Protein AF-A0AAN9C3D7-F1 (afdb_monomer_lite)

Sequence (68 aa):
MARRRLSEAIRWQIIGMHATLASFKAIGRQLGYHYTVISRLVRKHRQTGAVKDRPQSGRPRVTSERED

Structure (mmCIF, N/CA/C/O backbone):
data_AF-A0AAN9C3D7-F1
#
_entry.id   AF-A0AAN9C3D7-F1
#
loop_
_atom_site.group_PDB
_atom_site.id
_atom_site.type_symbol
_atom_site.label_atom_id
_atom_site.label_alt_id
_atom_site.label_comp_id
_atom_site.label_asym_id
_atom_site.label_entity_id
_atom_site.label_seq_id
_atom_site.pdbx_PDB_ins_code
_atom_site.Cartn_x
_atom_site.Cartn_y
_atom_site.Cartn_z
_atom_site.occupancy
_atom_site.B_iso_or_equiv
_atom_site.auth_seq_id
_atom_site.auth_comp_id
_atom_site.auth_asym_id
_atom_site.auth_atom_id
_atom_site.pdbx_PDB_model_num
ATOM 1 N N . MET A 1 1 ? -8.307 -20.941 -7.626 1.00 42.19 1 MET A N 1
ATOM 2 C CA . MET A 1 1 ? -8.917 -19.594 -7.732 1.00 42.19 1 MET A CA 1
ATOM 3 C C . MET A 1 1 ? -7.860 -18.598 -8.189 1.00 42.19 1 MET A C 1
ATOM 5 O O . MET A 1 1 ? -6.845 -18.457 -7.514 1.00 42.19 1 MET A O 1
ATOM 9 N N . ALA A 1 2 ? -8.049 -17.949 -9.339 1.00 47.69 2 ALA A N 1
ATOM 10 C CA . ALA A 1 2 ? -7.121 -16.929 -9.822 1.00 47.69 2 ALA A CA 1
ATOM 11 C C . ALA A 1 2 ? -7.147 -15.711 -8.883 1.00 47.69 2 ALA A C 1
ATOM 13 O O . ALA A 1 2 ? -8.207 -15.167 -8.575 1.00 47.69 2 ALA A O 1
ATOM 14 N N . ARG A 1 3 ? -5.981 -15.286 -8.390 1.00 59.84 3 ARG A N 1
ATOM 15 C CA . ARG A 1 3 ? -5.872 -14.111 -7.517 1.00 59.84 3 ARG A CA 1
ATOM 16 C C . ARG A 1 3 ? -6.095 -12.862 -8.373 1.00 59.84 3 ARG A C 1
ATOM 18 O O . ARG A 1 3 ? -5.259 -12.556 -9.221 1.00 59.84 3 ARG A O 1
ATOM 25 N N . ARG A 1 4 ? -7.210 -12.151 -8.175 1.00 73.56 4 ARG A N 1
ATOM 26 C CA . ARG A 1 4 ? -7.508 -10.910 -8.911 1.00 73.56 4 ARG A CA 1
ATOM 27 C C . ARG A 1 4 ? -6.386 -9.899 -8.652 1.00 73.56 4 ARG A C 1
ATOM 29 O O . ARG A 1 4 ? -6.147 -9.524 -7.502 1.00 73.56 4 ARG A O 1
ATOM 36 N N . ARG A 1 5 ? -5.656 -9.503 -9.701 1.00 79.88 5 ARG A N 1
ATOM 37 C CA . ARG A 1 5 ? -4.624 -8.463 -9.585 1.00 79.88 5 ARG A CA 1
ATOM 38 C C . ARG A 1 5 ? -5.302 -7.133 -9.256 1.00 79.88 5 ARG A C 1
ATOM 40 O O . ARG A 1 5 ? -6.337 -6.806 -9.830 1.00 79.88 5 ARG A O 1
ATOM 47 N N . LEU A 1 6 ? -4.707 -6.370 -8.340 1.00 85.12 6 LEU A N 1
ATOM 48 C CA . LEU A 1 6 ? -5.108 -4.983 -8.101 1.00 85.12 6 LEU A CA 1
ATOM 49 C 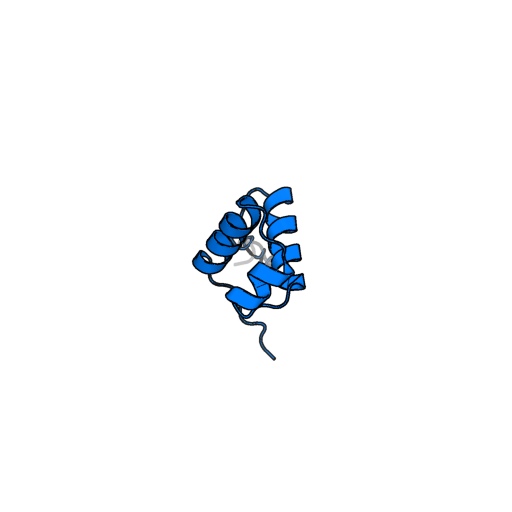C . LEU A 1 6 ? -4.743 -4.150 -9.324 1.00 85.12 6 LEU A C 1
ATOM 51 O O . LEU A 1 6 ? -3.589 -4.212 -9.768 1.00 85.12 6 LEU A O 1
ATOM 55 N N . SER A 1 7 ? -5.692 -3.357 -9.816 1.00 89.81 7 SER A N 1
ATOM 56 C CA . SER A 1 7 ? -5.405 -2.338 -10.823 1.00 89.81 7 SER A CA 1
ATOM 57 C C . SER A 1 7 ? -4.415 -1.315 -10.265 1.00 89.81 7 SER A C 1
ATOM 59 O O . SER A 1 7 ? -4.353 -1.086 -9.056 1.00 89.81 7 SER A O 1
ATOM 61 N N . GLU A 1 8 ? -3.617 -0.707 -11.139 1.00 90.44 8 GLU A N 1
ATOM 62 C CA . GLU A 1 8 ? -2.620 0.286 -10.726 1.00 90.44 8 GLU A CA 1
ATOM 63 C C . GLU A 1 8 ? -3.267 1.495 -10.031 1.00 90.44 8 GLU A C 1
ATOM 65 O O . GLU A 1 8 ? -2.769 1.939 -8.998 1.00 90.44 8 GLU A O 1
ATOM 70 N N . ALA A 1 9 ? -4.432 1.937 -10.516 1.00 91.69 9 ALA A N 1
ATOM 71 C CA . ALA A 1 9 ? -5.217 3.008 -9.904 1.00 91.69 9 ALA A CA 1
ATOM 72 C C . ALA A 1 9 ? -5.582 2.712 -8.438 1.00 91.69 9 ALA A C 1
ATOM 74 O O . ALA A 1 9 ? -5.336 3.538 -7.561 1.00 91.69 9 ALA A O 1
ATOM 75 N N . ILE A 1 10 ? -6.081 1.504 -8.141 1.00 92.62 10 ILE A N 1
ATOM 76 C CA . ILE A 1 10 ? -6.428 1.120 -6.763 1.00 92.62 10 ILE A CA 1
ATOM 77 C C . ILE A 1 10 ? -5.179 1.076 -5.881 1.00 92.62 10 ILE A C 1
ATOM 79 O O . ILE A 1 10 ? -5.228 1.435 -4.706 1.00 92.62 10 ILE A O 1
ATOM 83 N N . ARG A 1 11 ? -4.030 0.658 -6.421 1.00 93.94 11 ARG A N 1
ATOM 84 C CA . ARG A 1 11 ? -2.792 0.642 -5.638 1.00 93.94 11 ARG A CA 1
ATOM 85 C C . ARG A 1 11 ? -2.345 2.052 -5.260 1.00 93.94 11 ARG A C 1
ATOM 87 O O . ARG A 1 11 ? -1.984 2.259 -4.107 1.00 93.94 11 ARG A O 1
ATOM 94 N N . TRP A 1 12 ? -2.406 3.005 -6.191 1.00 95.12 12 TRP A N 1
ATOM 95 C CA . TRP A 1 12 ? -2.131 4.415 -5.898 1.00 95.12 12 TRP A CA 1
ATOM 96 C C . TRP A 1 12 ? -3.102 4.979 -4.866 1.00 95.12 12 TRP A C 1
ATOM 98 O O . TRP A 1 12 ? -2.666 5.621 -3.913 1.00 95.12 12 TRP A O 1
ATOM 108 N N . GLN A 1 13 ? -4.391 4.657 -4.991 1.00 94.81 13 GLN A N 1
ATOM 109 C CA . GLN A 1 13 ? -5.402 5.046 -4.011 1.00 94.81 13 GLN A CA 1
ATOM 110 C C . GLN A 1 13 ? -5.066 4.517 -2.608 1.00 94.81 13 GLN A C 1
ATOM 112 O O . GLN A 1 13 ? -5.104 5.275 -1.644 1.00 94.81 13 GLN A O 1
ATOM 117 N N . ILE A 1 14 ? -4.653 3.251 -2.484 1.00 95.00 14 ILE A N 1
ATOM 118 C CA . ILE A 1 14 ? -4.224 2.666 -1.204 1.00 95.00 14 ILE A CA 1
ATOM 119 C C . ILE A 1 14 ? -3.025 3.417 -0.607 1.00 95.00 14 ILE A C 1
ATOM 121 O O . ILE A 1 14 ? -3.019 3.689 0.594 1.00 95.00 14 ILE A O 1
ATOM 125 N N . ILE A 1 15 ? -2.009 3.735 -1.418 1.00 94.69 15 ILE A N 1
ATOM 126 C CA . ILE A 1 15 ? -0.827 4.474 -0.950 1.00 94.69 15 ILE A CA 1
ATOM 127 C C . ILE A 1 15 ? -1.219 5.875 -0.474 1.00 94.69 15 ILE A C 1
ATOM 129 O O . ILE A 1 15 ? -0.811 6.269 0.619 1.00 94.69 15 ILE A O 1
ATOM 133 N N . GLY A 1 16 ? -2.051 6.587 -1.239 1.00 94.31 16 GLY A N 1
ATOM 134 C CA . GLY A 1 16 ? -2.552 7.912 -0.869 1.00 94.31 16 GLY A CA 1
ATOM 135 C C . GLY A 1 16 ? -3.342 7.892 0.440 1.00 94.31 16 GLY A C 1
ATOM 136 O O . GLY A 1 16 ? -3.039 8.652 1.352 1.00 94.31 16 GLY A O 1
ATOM 137 N N . MET A 1 17 ? -4.285 6.957 0.590 1.00 94.38 17 MET A N 1
ATOM 138 C CA . MET A 1 17 ? -5.070 6.811 1.825 1.00 94.38 17 MET A CA 1
ATOM 139 C C . MET A 1 17 ? -4.206 6.439 3.038 1.00 94.38 17 MET A C 1
ATOM 141 O O . MET A 1 17 ? -4.474 6.863 4.158 1.00 94.38 17 MET A O 1
ATOM 145 N N . HIS A 1 18 ? -3.155 5.641 2.843 1.00 93.31 18 HIS A N 1
ATOM 146 C CA . HIS A 1 18 ? -2.220 5.338 3.922 1.00 93.31 18 HIS A CA 1
ATOM 147 C C . HIS A 1 18 ? -1.364 6.559 4.303 1.00 93.31 18 HIS A C 1
ATOM 149 O O . HIS A 1 18 ? -1.022 6.722 5.473 1.00 93.31 18 HIS A O 1
ATOM 155 N N . ALA A 1 19 ? -1.021 7.425 3.344 1.00 90.50 19 ALA A N 1
ATOM 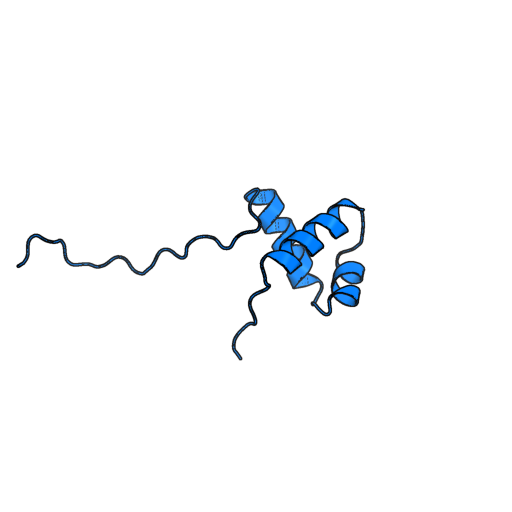156 C CA . ALA A 1 19 ? -0.290 8.663 3.616 1.00 90.50 19 ALA A CA 1
ATOM 157 C C . ALA A 1 19 ? -1.102 9.640 4.486 1.00 90.50 19 ALA A C 1
ATOM 159 O O . ALA A 1 19 ? -0.521 10.349 5.301 1.00 90.5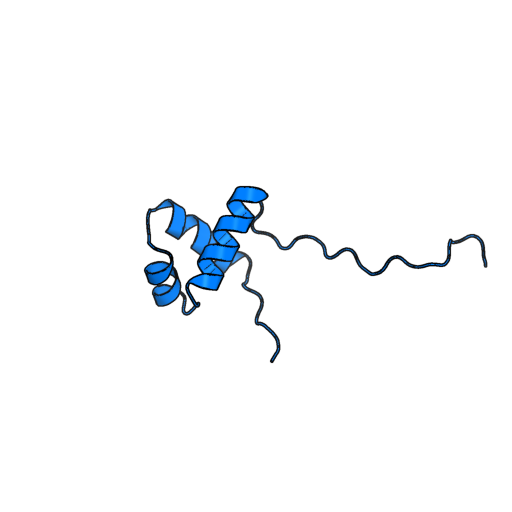0 19 ALA A O 1
ATOM 160 N N . THR A 1 20 ? -2.436 9.610 4.406 1.00 91.25 20 THR A N 1
ATOM 161 C CA . THR A 1 20 ? -3.339 10.401 5.261 1.00 91.25 20 THR A CA 1
ATOM 162 C C . THR A 1 20 ? -3.626 9.750 6.627 1.00 91.25 20 THR A C 1
ATOM 164 O O . THR A 1 20 ? -4.674 9.996 7.216 1.00 91.25 20 THR A O 1
ATOM 167 N N . LEU A 1 21 ? -2.728 8.887 7.127 1.00 83.12 21 LEU A N 1
ATOM 168 C CA . LEU A 1 21 ? -2.807 8.193 8.427 1.00 83.12 21 LEU A CA 1
ATOM 169 C C . LEU A 1 21 ? -3.996 7.225 8.606 1.00 83.12 21 LEU A C 1
ATOM 171 O O . LEU A 1 21 ? -4.287 6.796 9.726 1.00 83.12 21 LEU A O 1
ATOM 175 N N . ALA A 1 22 ? -4.668 6.807 7.528 1.00 85.31 22 ALA A N 1
ATOM 176 C CA . ALA A 1 22 ? -5.723 5.804 7.642 1.00 85.31 22 ALA A CA 1
ATOM 177 C C . ALA A 1 22 ? -5.145 4.416 7.981 1.00 85.31 22 ALA A C 1
ATOM 179 O O . ALA A 1 22 ? -4.167 3.950 7.390 1.00 85.31 22 ALA A O 1
ATOM 180 N N . SER A 1 23 ? -5.785 3.706 8.916 1.00 94.31 23 SER A N 1
ATOM 181 C CA . SER A 1 23 ? -5.371 2.344 9.274 1.00 94.31 23 SER A CA 1
ATOM 182 C C . SER A 1 23 ? -5.597 1.358 8.120 1.00 94.31 23 SER A C 1
ATOM 184 O O . SER A 1 23 ? -6.568 1.462 7.367 1.00 94.31 23 SER A O 1
ATOM 186 N N . PHE A 1 24 ? -4.767 0.313 8.021 1.00 95.25 24 PHE A N 1
ATOM 187 C CA . PHE A 1 24 ? -4.917 -0.712 6.976 1.00 95.25 24 PHE A CA 1
ATOM 188 C C . PHE A 1 24 ? -6.295 -1.391 6.972 1.00 95.25 24 PHE A C 1
ATOM 190 O O . PHE A 1 24 ? -6.799 -1.762 5.913 1.00 95.25 24 PHE A O 1
ATOM 197 N N . LYS A 1 25 ? -6.908 -1.562 8.152 1.00 95.75 25 LYS A N 1
ATOM 198 C CA . LYS A 1 25 ? -8.256 -2.132 8.284 1.00 95.75 25 LYS A CA 1
ATOM 199 C C . LYS A 1 25 ? -9.323 -1.186 7.732 1.00 95.75 25 LYS A C 1
ATOM 201 O O . LYS A 1 25 ? -10.232 -1.660 7.058 1.00 95.75 25 LYS A O 1
ATOM 206 N N . ALA A 1 26 ? -9.208 0.119 7.987 1.00 95.38 26 ALA A N 1
ATOM 207 C CA . ALA A 1 26 ? -10.140 1.116 7.462 1.00 95.38 26 ALA A CA 1
ATOM 208 C C . ALA A 1 26 ? -10.075 1.187 5.929 1.00 95.38 26 ALA A C 1
ATOM 210 O O . ALA A 1 26 ? -11.101 1.041 5.269 1.00 95.38 26 ALA A O 1
ATOM 211 N N . ILE A 1 27 ? -8.864 1.277 5.367 1.00 94.88 27 ILE A N 1
ATOM 212 C CA . ILE A 1 27 ? -8.638 1.276 3.911 1.00 94.88 27 ILE A CA 1
ATOM 213 C C . ILE A 1 27 ? -9.210 0.002 3.278 1.00 94.88 27 ILE A C 1
ATOM 215 O O . ILE A 1 27 ? -9.910 0.055 2.269 1.00 94.88 27 ILE A O 1
ATOM 219 N N . GLY A 1 28 ? -8.946 -1.154 3.893 1.00 94.06 28 GLY A N 1
ATOM 220 C CA . GLY A 1 28 ? -9.458 -2.435 3.418 1.00 94.06 28 GLY A CA 1
ATOM 221 C C . GLY A 1 28 ? -10.986 -2.505 3.394 1.00 94.06 28 GLY A C 1
ATOM 222 O O . GLY A 1 28 ? -11.559 -2.931 2.395 1.00 94.06 28 GLY A O 1
ATOM 223 N N . ARG A 1 29 ? -11.653 -2.030 4.455 1.00 94.81 29 ARG A N 1
ATOM 224 C CA . ARG A 1 29 ? -13.122 -1.957 4.519 1.00 94.81 29 ARG A CA 1
ATOM 225 C C . ARG A 1 29 ? -13.701 -1.035 3.447 1.00 94.81 29 ARG A C 1
ATOM 227 O O . ARG A 1 29 ? -14.674 -1.412 2.812 1.00 94.81 29 ARG A O 1
ATOM 234 N N . GLN A 1 30 ? -13.086 0.124 3.220 1.00 93.75 30 GLN A N 1
ATOM 235 C CA . GLN A 1 30 ? -13.561 1.097 2.233 1.00 93.75 30 GLN A CA 1
ATOM 236 C C . GLN A 1 30 ? -13.403 0.607 0.786 1.00 93.75 30 GLN A C 1
ATOM 238 O O . GLN A 1 30 ? -14.251 0.891 -0.052 1.00 93.75 30 GLN A O 1
ATOM 243 N N . LEU A 1 31 ? -12.332 -0.135 0.489 1.00 91.06 31 LEU A N 1
ATOM 244 C CA . LEU A 1 31 ? -12.025 -0.605 -0.868 1.00 91.06 31 LEU A CA 1
ATOM 245 C C . LEU A 1 31 ? -12.441 -2.063 -1.131 1.00 91.06 31 LEU A C 1
ATOM 247 O O . LEU A 1 31 ? -12.230 -2.566 -2.231 1.00 91.06 31 LEU A O 1
ATOM 251 N N . GLY A 1 32 ? -12.985 -2.765 -0.133 1.00 92.38 32 GLY A N 1
ATOM 252 C CA . GLY A 1 32 ? -13.378 -4.174 -0.251 1.00 92.38 32 GLY A CA 1
ATOM 253 C C . GLY A 1 32 ? -12.205 -5.163 -0.303 1.00 92.38 32 GLY A C 1
ATOM 254 O O . GLY A 1 32 ? -12.348 -6.269 -0.822 1.00 92.38 32 GLY A O 1
ATOM 255 N N . TYR A 1 33 ? -11.035 -4.795 0.230 1.00 92.06 33 TYR A N 1
ATOM 256 C CA . TYR A 1 33 ? -9.847 -5.654 0.269 1.00 92.06 33 TYR A CA 1
ATOM 257 C C . TYR A 1 33 ? -9.464 -6.040 1.695 1.00 92.06 33 TYR A C 1
ATOM 259 O O . TYR A 1 33 ? -9.559 -5.263 2.640 1.00 92.06 33 TYR A O 1
ATOM 267 N N . HIS A 1 34 ? -8.935 -7.251 1.857 1.00 94.56 34 HIS A N 1
ATOM 268 C CA . HIS A 1 34 ? -8.428 -7.689 3.152 1.00 94.56 34 HIS A CA 1
ATOM 269 C C . HIS A 1 34 ? -7.201 -6.862 3.584 1.00 94.56 34 HIS A C 1
ATOM 271 O O . HIS A 1 34 ? -6.316 -6.584 2.772 1.00 94.56 34 HIS A O 1
ATOM 277 N N . TYR A 1 35 ? -7.085 -6.526 4.874 1.00 94.31 35 TYR A N 1
ATOM 278 C CA . TYR A 1 35 ? -6.023 -5.647 5.398 1.00 94.31 35 TYR A CA 1
ATOM 279 C C . TYR A 1 35 ? -4.597 -6.141 5.085 1.00 94.31 35 TYR A C 1
ATOM 281 O O . TYR A 1 35 ? -3.678 -5.340 4.934 1.00 94.31 35 TYR A O 1
ATOM 289 N N . THR A 1 36 ? -4.397 -7.457 4.943 1.00 95.69 36 THR A N 1
ATOM 290 C CA . THR A 1 36 ? -3.095 -8.043 4.570 1.00 95.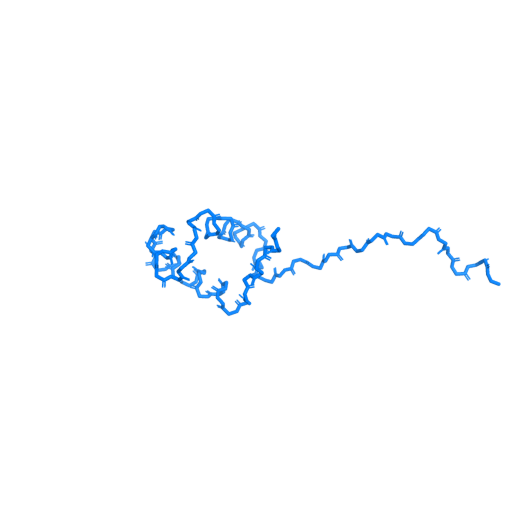69 36 THR A CA 1
ATOM 291 C C . THR A 1 36 ? -2.660 -7.674 3.156 1.00 95.69 36 THR A C 1
ATOM 293 O O . THR A 1 36 ? -1.474 -7.684 2.845 1.00 95.69 36 THR A O 1
ATOM 296 N N . VAL A 1 37 ? -3.617 -7.415 2.264 1.00 93.44 37 VAL A N 1
ATOM 297 C CA . VAL A 1 37 ? -3.344 -6.953 0.900 1.00 93.44 37 VAL A CA 1
ATOM 298 C C . VAL A 1 37 ? -2.794 -5.532 0.958 1.00 93.44 37 VAL A C 1
ATOM 300 O O . VAL A 1 37 ? -1.755 -5.250 0.365 1.00 93.44 37 VAL A O 1
ATOM 303 N N . ILE A 1 38 ? -3.448 -4.684 1.753 1.00 94.69 38 ILE A N 1
ATOM 304 C CA . ILE A 1 38 ? -3.052 -3.298 2.001 1.00 94.69 38 ILE A CA 1
ATOM 305 C C . ILE A 1 38 ? -1.647 -3.244 2.616 1.00 94.69 38 ILE A C 1
ATOM 307 O O . ILE A 1 38 ? -0.762 -2.579 2.081 1.00 94.69 38 ILE A O 1
ATOM 311 N N . SER A 1 39 ? -1.397 -4.011 3.684 1.00 95.56 39 SER A N 1
ATOM 312 C CA . SER A 1 39 ? -0.102 -4.001 4.376 1.00 95.56 39 SER A CA 1
ATOM 313 C C . SER A 1 39 ? 1.049 -4.498 3.496 1.00 95.56 39 SER A C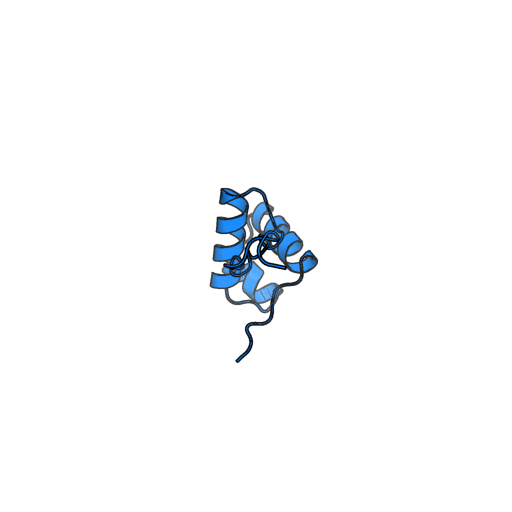 1
ATOM 315 O O . SER A 1 39 ? 2.126 -3.901 3.493 1.00 95.56 39 SER A O 1
ATOM 317 N N . ARG A 1 40 ? 0.830 -5.555 2.698 1.00 94.31 40 ARG A N 1
ATOM 318 C CA . ARG A 1 40 ? 1.825 -6.059 1.736 1.00 94.31 40 ARG A CA 1
ATOM 319 C C . ARG A 1 40 ? 2.152 -5.024 0.664 1.00 94.31 40 ARG A C 1
ATOM 321 O O . ARG A 1 40 ? 3.325 -4.860 0.337 1.00 94.31 40 ARG A O 1
ATOM 328 N N . LEU A 1 41 ? 1.143 -4.329 0.136 1.00 93.50 41 LEU A N 1
ATOM 329 C CA . LEU A 1 41 ? 1.339 -3.298 -0.880 1.00 93.50 41 LEU A CA 1
ATOM 330 C C . LEU A 1 41 ? 2.142 -2.114 -0.329 1.00 93.50 41 LEU A C 1
ATOM 332 O O . LEU A 1 41 ? 3.139 -1.731 -0.935 1.00 93.50 41 LEU A O 1
ATOM 336 N N . VAL A 1 42 ? 1.760 -1.585 0.837 1.00 94.56 42 VAL A N 1
ATOM 337 C CA . VAL A 1 42 ? 2.465 -0.462 1.475 1.00 94.56 42 VAL A CA 1
ATOM 338 C C . VAL A 1 42 ? 3.904 -0.847 1.820 1.00 94.56 42 VAL A C 1
ATOM 340 O O . VAL A 1 42 ? 4.824 -0.079 1.549 1.00 94.56 42 VAL A O 1
ATOM 343 N N . ARG A 1 43 ? 4.135 -2.060 2.343 1.00 94.81 43 ARG A N 1
ATOM 344 C CA . ARG A 1 43 ? 5.493 -2.563 2.610 1.00 94.81 43 ARG A CA 1
ATOM 345 C C . ARG A 1 43 ? 6.330 -2.648 1.333 1.00 94.81 43 ARG A C 1
ATOM 347 O O . ARG A 1 43 ? 7.462 -2.176 1.331 1.00 94.81 43 ARG A O 1
ATOM 354 N N . LYS A 1 44 ? 5.780 -3.209 0.249 1.00 93.06 44 LYS A N 1
ATOM 355 C CA . LYS A 1 44 ? 6.462 -3.279 -1.053 1.00 93.06 44 LYS A CA 1
ATOM 356 C C . LYS A 1 44 ? 6.804 -1.881 -1.569 1.00 93.06 44 LYS A C 1
ATOM 358 O O . LYS A 1 44 ? 7.923 -1.659 -2.028 1.00 93.06 44 LYS A O 1
ATOM 363 N N . HIS A 1 45 ? 5.860 -0.946 -1.487 1.00 93.31 45 HIS A N 1
ATOM 364 C CA . HIS A 1 45 ? 6.069 0.421 -1.947 1.00 93.31 45 HIS A CA 1
ATOM 365 C C . HIS A 1 45 ? 7.172 1.122 -1.145 1.00 93.31 45 HIS A C 1
ATOM 367 O O . HIS A 1 45 ? 8.076 1.689 -1.742 1.00 93.31 45 HIS A O 1
ATOM 373 N N . ARG A 1 46 ? 7.190 0.976 0.186 1.00 92.25 46 ARG A N 1
ATOM 374 C CA . ARG A 1 46 ? 8.280 1.492 1.036 1.00 92.25 46 ARG A CA 1
ATOM 375 C C . ARG A 1 46 ? 9.654 0.916 0.683 1.00 92.25 46 ARG A C 1
ATOM 377 O O . ARG A 1 46 ? 10.644 1.618 0.802 1.00 92.25 46 ARG A O 1
ATOM 384 N N . GLN A 1 47 ? 9.718 -0.350 0.273 1.00 93.19 47 GLN A N 1
ATOM 385 C CA . GLN A 1 47 ? 10.981 -1.016 -0.070 1.00 93.19 47 GLN A CA 1
ATOM 386 C C . GLN A 1 47 ? 11.505 -0.662 -1.464 1.00 93.19 47 GLN A C 1
ATOM 388 O O . GLN A 1 47 ? 12.707 -0.686 -1.684 1.00 93.19 47 GLN A O 1
ATOM 393 N N . THR A 1 48 ? 10.612 -0.409 -2.421 1.00 90.31 48 THR A N 1
ATOM 394 C CA . THR A 1 48 ? 10.978 -0.306 -3.846 1.00 90.31 48 THR A CA 1
ATOM 395 C C . THR A 1 48 ? 10.713 1.065 -4.455 1.00 90.31 48 THR A C 1
ATOM 397 O O . THR A 1 48 ? 11.113 1.304 -5.587 1.00 90.31 48 THR A O 1
ATOM 400 N N . GLY A 1 49 ? 9.962 1.931 -3.771 1.00 89.12 49 GLY A N 1
ATOM 401 C CA . GLY A 1 49 ? 9.426 3.177 -4.327 1.00 89.12 49 GLY A CA 1
ATOM 402 C C . GLY A 1 49 ? 8.369 2.972 -5.420 1.00 89.12 49 GLY A C 1
ATOM 403 O O . GLY A 1 49 ? 7.767 3.934 -5.885 1.00 89.12 49 GLY A O 1
ATOM 404 N N . ALA A 1 50 ? 8.090 1.729 -5.828 1.00 87.88 50 ALA A N 1
ATOM 405 C CA . ALA A 1 50 ? 7.263 1.427 -6.988 1.00 87.88 50 ALA A CA 1
ATOM 406 C C . ALA A 1 50 ? 5.887 0.874 -6.596 1.00 87.88 50 ALA A C 1
ATOM 408 O O . ALA A 1 50 ? 5.747 0.024 -5.713 1.00 87.88 50 ALA A O 1
ATOM 409 N N . VAL A 1 51 ? 4.854 1.340 -7.300 1.00 87.12 51 VAL A N 1
ATOM 410 C CA . VAL A 1 51 ? 3.471 0.834 -7.198 1.00 87.12 51 VAL A CA 1
ATOM 411 C C . VAL A 1 51 ? 3.179 -0.218 -8.280 1.00 87.12 51 VAL A C 1
ATOM 413 O O . VAL A 1 51 ? 2.381 -1.148 -8.086 1.00 87.12 51 VAL A O 1
ATOM 416 N N . LYS A 1 52 ? 3.895 -0.117 -9.405 1.00 84.00 52 LYS A N 1
ATOM 417 C CA . LYS A 1 52 ? 3.813 -1.044 -10.534 1.00 84.00 52 LYS A CA 1
ATOM 418 C C . LYS A 1 52 ? 4.232 -2.461 -10.147 1.00 84.00 52 LYS A C 1
ATOM 420 O O . LYS A 1 52 ? 4.960 -2.710 -9.175 1.00 84.00 52 LYS A O 1
ATOM 425 N N . ASP A 1 53 ? 3.715 -3.429 -10.895 1.00 78.25 53 ASP A N 1
ATOM 426 C CA . ASP A 1 53 ? 4.238 -4.787 -10.813 1.00 78.25 53 ASP A CA 1
ATOM 427 C C . ASP A 1 53 ? 5.682 -4.808 -11.299 1.00 78.25 53 ASP A C 1
ATOM 429 O O . ASP A 1 53 ? 6.048 -4.100 -12.235 1.00 78.25 53 ASP A O 1
ATOM 433 N N . ARG A 1 54 ? 6.512 -5.610 -10.626 1.00 74.00 54 ARG A N 1
ATOM 434 C CA . ARG A 1 54 ? 7.859 -5.861 -11.124 1.00 74.00 54 ARG A CA 1
ATOM 435 C C . ARG A 1 54 ? 7.703 -6.641 -12.433 1.00 74.00 54 ARG A C 1
ATOM 437 O O . ARG A 1 54 ? 6.876 -7.562 -12.446 1.00 74.00 54 ARG A O 1
ATOM 444 N N . PRO A 1 55 ? 8.460 -6.316 -13.495 1.00 75.75 55 PRO A N 1
ATOM 445 C CA . PRO A 1 55 ? 8.528 -7.192 -14.654 1.00 75.75 55 PRO A CA 1
ATOM 446 C C . PRO A 1 55 ? 8.847 -8.606 -14.163 1.00 75.75 55 PRO A C 1
ATOM 448 O O . PRO A 1 55 ? 9.770 -8.810 -13.368 1.00 75.75 55 PRO A O 1
ATOM 451 N N . GLN A 1 56 ? 8.013 -9.567 -14.548 1.00 73.19 56 GLN A N 1
ATOM 452 C CA . GLN A 1 56 ? 8.268 -10.964 -14.234 1.00 73.19 56 GLN A CA 1
ATOM 453 C C . GLN A 1 56 ? 9.400 -11.391 -15.159 1.00 73.19 56 GLN A C 1
ATOM 455 O O . GLN A 1 56 ? 9.208 -11.421 -16.372 1.00 73.19 56 GLN A O 1
ATOM 460 N N . SER A 1 57 ? 10.584 -11.667 -14.607 1.00 75.06 57 SER A N 1
ATOM 461 C CA . SER A 1 57 ? 11.630 -12.320 -15.386 1.00 75.06 57 SER A CA 1
ATOM 462 C C . SER A 1 57 ? 11.064 -13.666 -15.817 1.00 75.06 57 SER A C 1
ATOM 464 O O . SER A 1 57 ? 10.764 -14.515 -14.972 1.00 75.06 57 SER A O 1
ATOM 466 N N . GLY A 1 58 ? 10.831 -13.816 -17.120 1.00 80.50 58 GLY A N 1
ATOM 467 C CA . GLY A 1 58 ? 10.442 -15.091 -17.699 1.00 80.50 58 GLY A CA 1
ATOM 468 C C . GLY A 1 58 ? 11.498 -16.155 -17.409 1.00 80.50 58 GLY A C 1
ATOM 469 O O . GLY A 1 58 ? 12.600 -15.861 -16.938 1.00 80.50 58 GLY A O 1
ATOM 470 N N . ARG A 1 59 ? 11.169 -17.412 -17.704 1.00 80.12 59 ARG A N 1
ATOM 471 C CA . ARG A 1 59 ? 12.175 -18.471 -17.676 1.00 80.12 59 ARG A CA 1
ATOM 472 C C . ARG A 1 59 ? 13.226 -18.151 -18.754 1.00 80.12 59 ARG A C 1
ATOM 474 O O . ARG A 1 59 ? 12.824 -17.972 -19.904 1.00 80.12 59 ARG A O 1
ATOM 481 N N . PRO A 1 60 ? 14.522 -18.054 -18.417 1.00 78.75 60 PRO A N 1
ATOM 482 C CA . PRO A 1 60 ? 15.556 -17.855 -19.426 1.00 78.75 60 PRO A CA 1
ATOM 483 C C . PRO A 1 60 ? 15.507 -19.007 -20.440 1.00 78.75 60 PRO A C 1
ATOM 485 O O . PRO A 1 60 ? 15.326 -20.166 -20.054 1.00 78.75 60 PRO A O 1
ATOM 488 N N . ARG A 1 61 ? 15.609 -18.687 -21.735 1.00 70.81 61 ARG A N 1
ATOM 489 C CA . ARG A 1 61 ? 15.742 -19.697 -22.793 1.00 70.81 61 ARG A CA 1
ATOM 490 C C . ARG A 1 61 ? 17.172 -20.240 -22.776 1.00 70.81 61 ARG A C 1
ATOM 492 O O . ARG A 1 61 ? 18.113 -19.475 -22.609 1.00 70.81 61 ARG A O 1
ATOM 499 N N . VAL A 1 62 ? 17.293 -21.563 -22.884 1.00 75.00 62 VAL A N 1
ATOM 500 C CA . VAL A 1 62 ? 18.561 -22.304 -22.751 1.00 75.00 62 VAL A CA 1
ATOM 501 C C . VAL A 1 62 ? 19.379 -22.290 -24.050 1.00 75.00 62 VAL A C 1
ATOM 503 O O . VAL A 1 62 ? 20.591 -22.436 -23.987 1.00 75.00 62 VAL A O 1
ATOM 506 N N . THR A 1 63 ? 18.758 -22.056 -25.206 1.00 75.00 63 THR A N 1
ATOM 507 C CA . THR A 1 63 ? 19.452 -22.010 -26.499 1.00 75.00 63 THR A CA 1
ATOM 508 C C . THR A 1 63 ? 19.882 -20.586 -26.851 1.00 75.00 63 THR A C 1
ATOM 510 O O . THR A 1 63 ? 19.092 -19.642 -26.772 1.00 75.00 63 THR A O 1
ATOM 513 N N . SER A 1 64 ? 21.157 -20.433 -27.214 1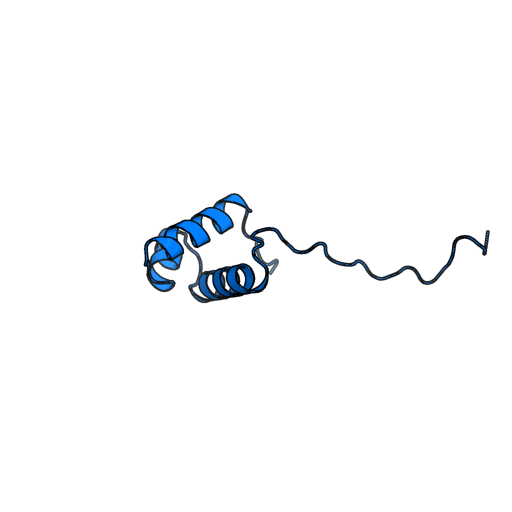.00 70.81 64 SER A N 1
ATOM 514 C CA . SER A 1 64 ? 21.704 -19.200 -27.792 1.00 70.81 64 SER A CA 1
ATOM 515 C C . SER A 1 64 ? 21.504 -19.197 -29.309 1.00 70.81 64 SER A C 1
ATOM 517 O O . SER A 1 64 ? 21.474 -20.264 -29.909 1.00 70.81 64 SER A O 1
ATOM 519 N N . GLU A 1 65 ? 21.427 -18.021 -29.935 1.00 65.62 65 GLU A N 1
ATOM 520 C CA . GLU A 1 65 ? 21.198 -17.802 -31.382 1.00 65.62 65 GLU A CA 1
ATOM 521 C C . GLU A 1 65 ? 22.268 -18.411 -32.326 1.00 65.62 65 GLU A C 1
ATOM 523 O O . GLU A 1 65 ? 22.249 -18.158 -33.522 1.00 65.62 65 GLU A O 1
ATOM 528 N N . ARG A 1 66 ? 23.224 -19.188 -31.805 1.00 65.62 66 ARG A N 1
ATOM 529 C CA . ARG A 1 66 ? 24.347 -19.798 -32.538 1.00 65.62 66 ARG A CA 1
ATOM 530 C C . ARG A 1 66 ? 24.151 -21.282 -32.889 1.00 65.62 66 ARG A C 1
ATOM 532 O O . ARG A 1 66 ? 25.121 -21.938 -33.251 1.00 65.62 66 ARG A O 1
ATOM 539 N N . GLU A 1 67 ? 22.932 -21.801 -32.771 1.00 61.09 67 GLU A N 1
ATOM 540 C CA . GLU A 1 67 ? 22.576 -23.197 -33.088 1.00 61.09 67 GLU A CA 1
ATOM 541 C C . GLU A 1 67 ? 21.534 -23.313 -34.226 1.00 61.09 67 GLU A C 1
ATOM 543 O O . GLU A 1 67 ? 20.772 -24.278 -34.240 1.00 61.09 67 GLU A O 1
ATOM 548 N N . ASP A 1 68 ? 21.488 -22.346 -35.155 1.00 57.03 68 ASP A N 1
ATOM 549 C CA . ASP A 1 68 ? 20.688 -22.412 -36.399 1.00 57.03 68 ASP A CA 1
ATOM 550 C C . ASP A 1 68 ? 21.607 -22.459 -37.633 1.00 57.03 68 ASP A C 1
ATOM 552 O O . ASP A 1 68 ? 22.593 -21.678 -37.658 1.00 57.03 68 ASP A O 1
#

Foldseek 3Di:
DDDDDDDLVLLVVLLVCVVVVDQLPRSCVVVVHDSVVSVVSNVVCVVPVDSDDDPDPDDDDPDDPPPD

InterPro domains:
  IPR009057 Homedomain-like superfamily [SSF46689] (2-66)
  IPR036388 Winged helix-like DNA-binding domain superfamily [G3DSA:1.10.10.10] (2-53)

Secondary structure (DSSP, 8-state):
---PPPPHHHHHHHHHHHHTT--HHHHHHHHT--HHHHHHHHHHHHHHS--SPPP--PPPPS--TT--

Organism: NCBI:txid31220

pLDDT: mean 85.36, std 12.35, range [42.19, 95.75]

Radius of gyration: 17.21 Å; chains: 1; bounding box: 38×34×46 Å